Protein AF-A0A1H9LWB6-F1 (afdb_monomer_lite)

Structure (mmCIF, N/CA/C/O backbone):
data_AF-A0A1H9LWB6-F1
#
_entry.id   AF-A0A1H9LWB6-F1
#
loop_
_atom_site.group_PDB
_atom_site.id
_atom_site.type_symbol
_atom_site.label_atom_id
_atom_site.label_alt_id
_atom_site.label_comp_id
_atom_site.label_asym_id
_atom_site.label_entity_id
_atom_site.label_seq_id
_atom_site.pdbx_PDB_ins_code
_atom_site.Cartn_x
_atom_site.Cartn_y
_atom_site.Cartn_z
_atom_site.occupancy
_atom_site.B_iso_or_equiv
_atom_site.auth_seq_id
_atom_site.auth_comp_id
_atom_site.auth_asym_id
_atom_site.auth_atom_id
_atom_site.pdbx_PDB_model_num
ATOM 1 N N . MET A 1 1 ? 58.746 8.997 -93.758 1.00 38.19 1 MET A N 1
ATOM 2 C CA . MET A 1 1 ? 59.062 10.075 -92.798 1.00 38.19 1 MET A CA 1
ATOM 3 C C . MET A 1 1 ? 57.856 10.295 -91.891 1.00 38.19 1 MET A C 1
ATOM 5 O O . MET A 1 1 ? 56.772 10.482 -92.418 1.00 38.19 1 MET A O 1
ATOM 9 N N . CYS A 1 2 ? 58.084 10.179 -90.576 1.00 38.81 2 CYS A N 1
ATOM 10 C CA . CYS A 1 2 ? 57.344 10.698 -89.407 1.00 38.81 2 CYS A CA 1
ATOM 11 C C . CYS A 1 2 ? 55.798 10.716 -89.425 1.00 38.81 2 CYS A C 1
ATOM 13 O O . CYS A 1 2 ? 55.178 11.453 -90.173 1.00 38.81 2 CYS A O 1
ATOM 15 N N . CYS A 1 3 ? 55.127 9.868 -88.639 1.00 37.97 3 CYS A N 1
ATOM 16 C CA . CYS A 1 3 ? 54.852 9.989 -87.190 1.00 37.97 3 CYS A CA 1
ATOM 17 C C . CYS A 1 3 ? 53.718 10.963 -86.800 1.00 37.97 3 CYS A C 1
ATOM 19 O O . CYS A 1 3 ? 53.896 12.173 -86.769 1.00 37.97 3 CYS A O 1
ATOM 21 N N . ALA A 1 4 ? 52.640 10.342 -86.302 1.00 45.53 4 ALA A N 1
ATOM 22 C CA . ALA A 1 4 ? 51.910 10.684 -85.077 1.00 45.53 4 ALA A CA 1
ATOM 23 C C . ALA A 1 4 ? 51.011 11.935 -85.038 1.00 45.53 4 ALA A C 1
ATOM 25 O O . ALA A 1 4 ? 51.495 13.045 -84.846 1.00 45.53 4 ALA A O 1
ATOM 26 N N . ARG A 1 5 ? 49.690 11.706 -84.903 1.00 46.12 5 ARG A N 1
ATOM 27 C CA . ARG A 1 5 ? 48.944 12.158 -83.707 1.00 46.12 5 ARG A CA 1
ATOM 28 C C . ARG A 1 5 ? 47.603 11.422 -83.543 1.00 46.12 5 ARG A C 1
ATOM 30 O O . ARG A 1 5 ? 46.557 11.870 -83.990 1.00 46.12 5 ARG A O 1
ATOM 37 N N . LEU A 1 6 ? 47.648 10.285 -82.847 1.00 45.91 6 LEU A N 1
ATOM 38 C CA . LEU A 1 6 ? 46.481 9.674 -82.205 1.00 45.91 6 LEU A CA 1
ATOM 39 C C . LEU A 1 6 ? 46.007 10.606 -81.080 1.00 45.91 6 LEU A C 1
ATOM 41 O O . LEU A 1 6 ? 46.634 10.673 -80.019 1.00 45.91 6 LEU A O 1
ATOM 45 N N . ALA A 1 7 ? 44.920 11.340 -81.313 1.00 48.91 7 ALA A N 1
ATOM 46 C CA . ALA A 1 7 ? 44.220 12.071 -80.266 1.00 48.91 7 ALA A CA 1
ATOM 47 C C . ALA A 1 7 ? 43.483 11.060 -79.376 1.00 48.91 7 ALA A C 1
ATOM 49 O O . ALA A 1 7 ? 42.403 10.566 -79.693 1.00 48.91 7 ALA A O 1
ATOM 50 N N . ARG A 1 8 ? 44.131 10.707 -78.264 1.00 48.22 8 ARG A N 1
ATOM 51 C CA . ARG A 1 8 ? 43.546 9.934 -77.170 1.00 48.22 8 ARG 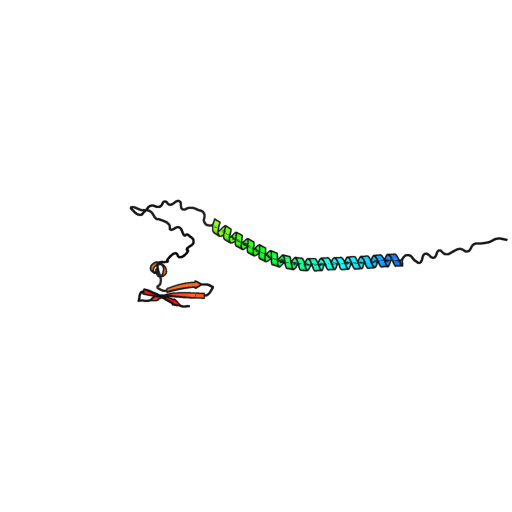A CA 1
ATOM 52 C C . ARG A 1 8 ? 42.382 10.729 -76.581 1.00 48.22 8 ARG A C 1
ATOM 54 O O . ARG A 1 8 ? 42.604 11.772 -75.975 1.00 48.22 8 ARG A O 1
ATOM 61 N N . ASN A 1 9 ? 41.169 10.202 -76.699 1.00 49.56 9 ASN A N 1
ATOM 62 C CA . ASN A 1 9 ? 40.070 10.575 -75.816 1.00 49.56 9 ASN A CA 1
ATOM 63 C C . ASN A 1 9 ? 40.438 10.138 -74.388 1.00 49.56 9 ASN A C 1
ATOM 65 O O . ASN A 1 9 ? 40.636 8.939 -74.167 1.00 49.56 9 ASN A O 1
ATOM 69 N N . PRO A 1 10 ? 40.543 11.044 -73.399 1.00 50.66 10 PRO A N 1
ATOM 70 C CA . PRO A 1 10 ? 40.668 10.617 -72.020 1.00 50.66 10 PRO A CA 1
ATOM 71 C C . PRO A 1 10 ? 39.314 10.070 -71.570 1.00 50.66 10 PRO A C 1
ATOM 73 O O . PRO A 1 10 ? 38.382 10.807 -71.248 1.00 50.66 10 PRO A O 1
ATOM 76 N N . CYS A 1 11 ? 39.229 8.743 -71.546 1.00 50.59 11 CYS A N 1
ATOM 77 C CA . CYS A 1 11 ? 38.214 7.983 -70.842 1.00 50.59 11 CYS A CA 1
ATOM 78 C C . CYS A 1 11 ? 38.264 8.351 -69.346 1.00 50.59 11 CYS A C 1
ATOM 80 O O . CYS A 1 11 ? 38.945 7.715 -68.547 1.00 50.59 11 CYS A O 1
ATOM 82 N N . LYS A 1 12 ? 37.565 9.420 -68.950 1.00 50.69 12 LYS A N 1
ATOM 83 C CA . LYS A 1 12 ? 37.233 9.715 -67.551 1.00 50.69 12 LYS A CA 1
ATOM 84 C C . LYS A 1 12 ? 35.881 9.082 -67.234 1.00 50.69 12 LYS A C 1
ATOM 86 O O . LYS A 1 12 ? 34.892 9.769 -67.013 1.00 50.69 1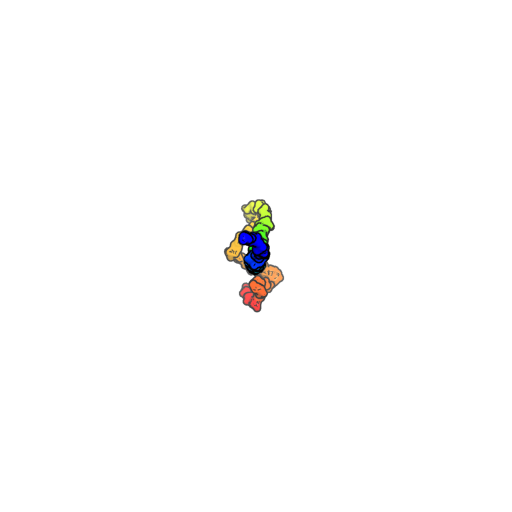2 LYS A O 1
ATOM 91 N N . ARG A 1 13 ? 35.817 7.752 -67.248 1.00 52.12 13 ARG A N 1
ATOM 92 C CA . ARG A 1 13 ? 34.623 7.009 -66.836 1.00 52.12 13 ARG A CA 1
ATOM 93 C C . ARG A 1 13 ? 35.065 5.834 -65.973 1.00 52.12 13 ARG A C 1
ATOM 95 O O . ARG A 1 13 ? 35.309 4.745 -66.464 1.00 52.12 13 ARG A O 1
ATOM 102 N N . GLY A 1 14 ? 35.258 6.102 -64.684 1.00 48.69 14 GLY A N 1
ATOM 103 C CA . GLY A 1 14 ? 35.679 5.063 -63.738 1.00 48.69 14 GLY A CA 1
ATOM 104 C C . GLY A 1 14 ? 35.926 5.518 -62.303 1.00 48.69 14 GLY A C 1
ATOM 105 O O . GLY A 1 14 ? 36.608 4.818 -61.569 1.00 48.69 14 GLY A O 1
ATOM 106 N N . ARG A 1 15 ? 35.435 6.696 -61.887 1.00 48.03 15 ARG A N 1
ATOM 107 C CA . ARG A 1 15 ? 35.629 7.176 -60.505 1.00 48.03 15 ARG A CA 1
ATOM 108 C C . ARG A 1 15 ? 34.404 7.834 -59.859 1.00 48.03 15 ARG A C 1
ATOM 110 O O . ARG A 1 15 ? 34.501 8.283 -58.731 1.00 48.03 15 ARG A O 1
ATOM 117 N N . ALA A 1 16 ? 33.259 7.872 -60.546 1.00 47.38 16 ALA A N 1
ATOM 118 C CA . ALA A 1 16 ? 32.021 8.451 -60.009 1.00 47.38 16 ALA A CA 1
ATOM 119 C C . ALA A 1 16 ? 31.131 7.425 -59.278 1.00 47.38 16 ALA A C 1
ATOM 121 O O . ALA A 1 16 ? 30.272 7.801 -58.491 1.00 47.38 16 ALA A O 1
ATOM 122 N N . THR A 1 17 ? 31.333 6.123 -59.500 1.00 54.16 17 THR A N 1
ATOM 123 C CA . THR A 1 17 ? 30.494 5.071 -58.904 1.00 54.16 17 THR A CA 1
ATOM 124 C C . THR A 1 17 ? 30.988 4.612 -57.534 1.00 54.16 17 THR A C 1
ATOM 126 O O . THR A 1 17 ? 30.171 4.330 -56.669 1.00 54.16 17 THR A O 1
ATOM 129 N N . GLN A 1 18 ? 32.298 4.600 -57.276 1.00 49.00 18 GLN A N 1
ATOM 130 C CA . GLN A 1 18 ? 32.828 4.128 -55.988 1.00 49.00 18 GLN A CA 1
ATOM 131 C C . GLN A 1 18 ? 32.598 5.129 -54.841 1.00 49.00 18 GLN A C 1
ATOM 133 O O . GLN A 1 18 ? 32.342 4.718 -53.714 1.00 49.00 18 GLN A O 1
ATOM 138 N N . GLN A 1 19 ? 32.593 6.432 -55.145 1.00 52.41 19 GLN A N 1
ATOM 139 C CA . GLN A 1 19 ? 32.287 7.498 -54.182 1.00 52.41 19 GLN A CA 1
ATOM 140 C C . GLN A 1 19 ? 30.792 7.518 -53.801 1.00 52.41 19 GLN A C 1
ATOM 142 O O . GLN A 1 19 ? 30.441 7.751 -52.647 1.00 52.41 19 GLN A O 1
ATOM 147 N N . SER A 1 20 ? 29.913 7.159 -54.745 1.00 55.78 20 SER A N 1
ATOM 148 C CA . SER A 1 20 ? 28.468 7.043 -54.513 1.00 55.78 20 SER A CA 1
ATOM 149 C C . SER A 1 20 ? 28.103 5.880 -53.586 1.00 55.78 20 SER A C 1
ATOM 151 O O . SER A 1 20 ? 27.183 6.022 -52.784 1.00 55.78 20 SER A O 1
ATOM 153 N N . TRP A 1 21 ? 28.813 4.750 -53.661 1.00 60.66 21 TRP A N 1
ATOM 154 C CA . TRP A 1 21 ? 28.564 3.598 -52.787 1.00 60.66 21 TRP A CA 1
ATOM 155 C C . TRP A 1 21 ? 28.976 3.866 -51.338 1.00 60.66 21 TRP A C 1
ATOM 157 O O . TRP A 1 21 ? 28.217 3.555 -50.423 1.00 60.66 21 TRP A O 1
ATOM 167 N N . SER A 1 22 ? 30.132 4.499 -51.110 1.00 72.31 22 SER A N 1
ATOM 168 C CA . SER A 1 22 ? 30.552 4.879 -49.755 1.00 72.31 22 SER A CA 1
ATOM 169 C C . SER A 1 22 ? 29.610 5.904 -49.122 1.00 72.31 22 SER A C 1
ATOM 171 O O . SER A 1 22 ? 29.305 5.797 -47.938 1.00 72.31 22 SER A O 1
ATOM 173 N N . GLU A 1 23 ? 29.092 6.857 -49.903 1.00 74.88 23 GLU A N 1
ATOM 174 C CA . GLU A 1 23 ? 28.110 7.830 -49.410 1.00 74.88 23 GLU A CA 1
ATOM 175 C C . GLU A 1 23 ? 26.746 7.192 -49.120 1.00 74.88 23 GLU A C 1
ATOM 177 O O . GLU A 1 23 ? 26.108 7.538 -48.127 1.00 74.88 23 GLU A O 1
ATOM 182 N N . GLN A 1 24 ? 26.295 6.236 -49.938 1.00 76.56 24 GLN A N 1
ATOM 183 C CA . GLN A 1 24 ? 25.045 5.509 -49.687 1.00 76.56 24 GLN A CA 1
ATOM 184 C C . GLN A 1 24 ? 25.139 4.616 -48.447 1.00 76.56 24 GLN A C 1
ATOM 186 O O . GLN A 1 24 ? 24.220 4.620 -47.628 1.00 76.56 24 GLN A O 1
ATOM 191 N N . ILE A 1 25 ? 26.258 3.911 -48.259 1.00 77.75 25 ILE A N 1
ATOM 192 C CA . ILE A 1 25 ? 26.506 3.102 -47.059 1.00 77.75 25 ILE A CA 1
ATOM 193 C C . ILE A 1 25 ? 26.595 4.003 -45.823 1.00 77.75 25 ILE A C 1
ATOM 195 O O . ILE A 1 25 ? 25.956 3.708 -44.817 1.00 77.75 25 ILE A O 1
ATOM 199 N N . ALA A 1 26 ? 27.301 5.136 -45.897 1.00 76.19 26 ALA A N 1
ATOM 200 C CA . ALA A 1 26 ? 27.374 6.091 -44.791 1.00 76.19 26 ALA A CA 1
ATOM 201 C C . ALA A 1 26 ? 25.992 6.660 -44.416 1.00 76.19 26 ALA A C 1
ATOM 203 O O . ALA A 1 26 ? 25.682 6.775 -43.232 1.00 76.19 26 ALA A O 1
ATOM 204 N N . ARG A 1 27 ? 25.126 6.950 -45.399 1.00 78.06 27 ARG A N 1
ATOM 205 C CA . ARG A 1 27 ? 23.737 7.389 -45.154 1.00 78.06 27 ARG A CA 1
ATOM 206 C C . ARG A 1 27 ? 22.882 6.293 -44.518 1.00 78.06 27 ARG A C 1
ATOM 208 O O . ARG A 1 27 ? 22.121 6.586 -43.601 1.00 78.06 27 ARG A O 1
ATOM 215 N N . LEU A 1 28 ? 23.028 5.044 -44.962 1.00 76.62 28 LEU A N 1
ATOM 216 C CA . LEU A 1 28 ? 22.358 3.885 -44.362 1.00 76.62 28 LEU A CA 1
ATOM 217 C C . LEU A 1 28 ? 22.809 3.653 -42.915 1.00 76.62 28 LEU A C 1
ATOM 219 O O . LEU A 1 28 ? 21.965 3.459 -42.045 1.00 76.62 28 LEU A O 1
ATOM 223 N N . PHE A 1 29 ? 24.111 3.737 -42.636 1.00 78.69 29 PHE A N 1
ATOM 224 C CA . PHE A 1 29 ? 24.646 3.623 -41.278 1.00 78.69 29 PHE A CA 1
ATOM 225 C C . PHE A 1 29 ? 24.185 4.768 -40.378 1.00 78.69 29 PHE A C 1
ATOM 227 O O . PHE A 1 29 ? 23.767 4.507 -39.255 1.00 78.69 29 PHE A O 1
ATOM 234 N N . ALA A 1 30 ? 24.196 6.012 -40.865 1.00 75.88 30 ALA A N 1
ATOM 235 C CA . ALA A 1 30 ? 23.702 7.158 -40.105 1.00 75.88 30 ALA A CA 1
ATOM 236 C C . ALA A 1 30 ? 22.206 7.021 -39.778 1.00 75.88 30 ALA A C 1
ATOM 238 O O . ALA A 1 30 ? 21.803 7.234 -38.639 1.00 75.88 30 ALA A O 1
ATOM 239 N N . HIS A 1 31 ? 21.391 6.593 -40.746 1.00 80.19 31 HIS A N 1
ATOM 240 C CA . HIS A 1 31 ? 19.959 6.376 -40.543 1.00 80.19 31 HIS A CA 1
ATOM 241 C C . HIS A 1 31 ? 19.672 5.196 -39.597 1.00 80.19 31 HIS A C 1
ATOM 243 O O . HIS A 1 31 ? 18.744 5.250 -38.792 1.00 80.19 31 HIS A O 1
ATOM 249 N N . CYS A 1 32 ? 20.473 4.130 -39.664 1.00 79.50 32 CYS A N 1
ATOM 250 C CA . CYS A 1 32 ? 20.349 2.983 -38.765 1.00 79.50 32 CYS A CA 1
ATOM 251 C C . CYS A 1 32 ? 20.787 3.336 -37.334 1.00 79.50 32 CYS A C 1
ATOM 253 O O . CYS A 1 32 ? 20.088 3.014 -36.379 1.00 79.50 32 CYS A O 1
ATOM 255 N N . ALA A 1 33 ? 21.895 4.068 -37.182 1.00 75.38 33 ALA A N 1
ATOM 256 C CA . ALA A 1 33 ? 22.378 4.543 -35.889 1.00 75.38 33 ALA A CA 1
ATOM 257 C C . ALA A 1 33 ? 21.370 5.485 -35.215 1.00 75.38 33 ALA A C 1
ATOM 259 O O . ALA A 1 33 ? 21.114 5.336 -34.024 1.00 75.38 33 ALA A O 1
ATOM 260 N N . LEU A 1 34 ? 20.747 6.395 -35.973 1.00 76.25 34 LEU A N 1
ATOM 261 C CA . LEU A 1 34 ? 19.730 7.303 -35.437 1.00 76.25 34 LEU A CA 1
ATOM 262 C C . LEU A 1 34 ? 18.510 6.533 -34.908 1.00 76.25 34 LEU A C 1
ATOM 264 O O . LEU A 1 34 ? 18.074 6.780 -33.789 1.00 76.25 34 LEU A O 1
ATOM 268 N N . LYS A 1 35 ? 18.026 5.530 -35.656 1.00 79.25 35 LYS A N 1
ATOM 269 C CA . LYS A 1 35 ? 16.916 4.674 -35.206 1.00 79.25 35 LYS A CA 1
ATOM 270 C C . LYS A 1 35 ? 17.251 3.830 -33.981 1.00 79.25 35 LYS A C 1
ATOM 272 O O . LYS A 1 35 ? 16.390 3.610 -33.139 1.00 79.25 35 LYS A O 1
ATOM 277 N N . ILE A 1 36 ? 18.488 3.351 -33.871 1.00 77.94 36 ILE A N 1
ATOM 278 C CA . ILE A 1 36 ? 18.937 2.619 -32.681 1.00 77.94 36 ILE A CA 1
ATOM 279 C C . ILE A 1 36 ? 18.940 3.550 -31.466 1.00 77.94 36 ILE A C 1
ATOM 281 O O . ILE A 1 36 ? 18.481 3.150 -30.401 1.00 77.94 36 ILE A O 1
ATOM 285 N N . VAL A 1 37 ? 19.406 4.791 -31.627 1.00 77.94 37 VAL A N 1
ATOM 286 C CA . VAL A 1 37 ? 19.385 5.790 -30.552 1.00 77.94 37 VAL A CA 1
ATOM 287 C C . VAL A 1 37 ? 17.951 6.120 -30.138 1.00 77.94 37 VAL A C 1
ATOM 289 O O . VAL A 1 37 ? 17.684 6.126 -28.943 1.00 77.94 37 VAL A O 1
ATOM 292 N N . GLU A 1 38 ? 17.024 6.308 -31.081 1.00 75.25 38 GLU A N 1
ATOM 293 C CA . GLU A 1 38 ? 15.600 6.528 -30.777 1.00 75.25 38 GLU A CA 1
ATOM 294 C C . GLU A 1 38 ? 14.983 5.339 -30.020 1.00 75.25 38 GLU A C 1
ATOM 296 O O . GLU A 1 38 ? 14.387 5.530 -28.965 1.00 75.25 38 GLU A O 1
ATOM 301 N N . CYS A 1 39 ? 15.211 4.098 -30.469 1.00 70.19 39 CYS A N 1
ATOM 302 C CA . CYS A 1 39 ? 14.682 2.912 -29.784 1.00 70.19 39 CYS A CA 1
ATOM 303 C C . CYS A 1 39 ? 15.264 2.711 -28.379 1.00 70.19 39 CYS A C 1
ATOM 305 O O . CYS A 1 39 ? 14.556 2.284 -27.467 1.00 70.19 39 CYS A O 1
ATOM 307 N N . VAL A 1 40 ? 16.555 2.995 -28.190 1.00 74.44 40 VAL A N 1
ATOM 308 C CA . VAL A 1 40 ? 17.182 2.934 -26.864 1.00 74.44 40 VAL A CA 1
ATOM 309 C C . VAL A 1 40 ? 16.636 4.057 -25.982 1.00 74.44 40 VAL A C 1
ATOM 311 O O . VAL A 1 40 ? 16.344 3.820 -24.814 1.00 74.44 40 VAL A O 1
ATOM 314 N N . PHE A 1 41 ? 16.442 5.254 -26.529 1.00 75.19 41 PHE A N 1
ATOM 315 C CA . PHE A 1 41 ? 15.920 6.402 -25.798 1.00 75.19 41 PHE A CA 1
ATOM 316 C C . PHE A 1 41 ? 14.479 6.182 -25.318 1.00 75.19 41 PHE A C 1
ATOM 318 O O . PHE A 1 41 ? 14.195 6.434 -24.149 1.00 75.19 41 PHE A O 1
ATOM 325 N N . ASP A 1 42 ? 13.604 5.615 -26.150 1.00 73.56 42 ASP A N 1
ATOM 326 C CA . ASP A 1 42 ? 12.221 5.306 -25.767 1.00 73.56 42 ASP A CA 1
ATOM 327 C C . ASP A 1 42 ? 12.146 4.257 -24.646 1.00 73.56 42 ASP A C 1
ATOM 329 O O . ASP A 1 42 ? 11.396 4.421 -23.679 1.00 73.56 42 ASP A O 1
ATOM 333 N N . ALA A 1 43 ? 12.976 3.211 -24.718 1.00 72.38 43 ALA A N 1
ATOM 334 C CA . ALA A 1 43 ? 13.055 2.196 -23.668 1.00 72.38 43 ALA A CA 1
ATOM 335 C C . ALA A 1 43 ? 13.582 2.777 -22.343 1.00 72.38 43 ALA A C 1
ATOM 337 O O . ALA A 1 43 ? 13.085 2.447 -21.263 1.00 72.38 43 ALA A O 1
ATOM 338 N N . TRP A 1 44 ? 14.564 3.680 -22.418 1.00 78.19 44 TRP A N 1
ATOM 339 C CA . TRP A 1 44 ? 15.092 4.387 -21.252 1.00 78.19 44 TRP A CA 1
ATOM 340 C C . TRP A 1 44 ? 14.081 5.368 -20.653 1.00 78.19 44 TRP A C 1
ATOM 342 O O . TRP A 1 44 ? 13.993 5.463 -19.431 1.00 78.19 44 TRP A O 1
ATOM 352 N N . ILE A 1 45 ? 13.288 6.060 -21.475 1.00 76.88 45 ILE A N 1
ATOM 353 C CA . ILE A 1 45 ? 12.237 6.975 -21.010 1.00 76.88 45 ILE A CA 1
ATOM 354 C C . ILE A 1 45 ? 11.145 6.220 -20.265 1.00 76.88 45 ILE A C 1
ATOM 356 O O . ILE A 1 45 ? 10.744 6.654 -19.186 1.00 76.88 45 ILE A O 1
ATOM 360 N N . GLN A 1 46 ? 10.673 5.097 -20.809 1.00 75.75 46 GLN A N 1
ATOM 361 C CA . GLN A 1 46 ? 9.639 4.302 -20.146 1.00 75.75 46 GLN A CA 1
ATOM 362 C C . GLN A 1 46 ? 10.116 3.790 -18.787 1.00 75.75 46 GLN A C 1
ATOM 364 O O . GLN A 1 46 ? 9.393 3.890 -17.797 1.00 75.75 46 GLN A O 1
ATOM 369 N N . PHE A 1 47 ? 11.363 3.320 -18.714 1.00 77.88 47 PHE A N 1
ATOM 370 C CA . PHE A 1 47 ? 11.961 2.909 -17.450 1.00 77.88 47 PHE A CA 1
ATOM 371 C C . PHE A 1 47 ? 12.103 4.092 -16.483 1.00 77.88 47 PHE A C 1
ATOM 373 O O . PHE A 1 47 ? 11.730 3.997 -15.319 1.00 77.88 47 PHE A O 1
ATOM 380 N N . TYR A 1 48 ? 12.581 5.241 -16.959 1.00 80.81 48 TYR A N 1
ATOM 381 C CA . TYR A 1 48 ? 12.730 6.428 -16.122 1.00 80.81 48 TYR A CA 1
ATOM 382 C C . TYR A 1 48 ? 11.391 6.927 -15.576 1.00 80.81 48 TYR A C 1
ATOM 384 O O . TYR A 1 48 ? 11.334 7.350 -14.427 1.00 80.81 48 TYR A O 1
ATOM 392 N N . PHE A 1 49 ? 10.316 6.851 -16.363 1.00 80.44 49 PHE A N 1
ATOM 393 C CA . PHE A 1 49 ? 8.982 7.276 -15.952 1.00 80.44 49 PHE A CA 1
ATOM 394 C C . PHE A 1 49 ? 8.518 6.470 -14.734 1.00 80.44 49 PHE A C 1
ATOM 396 O O . PHE A 1 49 ? 8.298 7.053 -13.677 1.00 80.44 49 PHE A O 1
ATOM 403 N N . GLU A 1 50 ? 8.492 5.140 -14.820 1.00 83.50 50 GLU A N 1
ATOM 404 C CA . GLU A 1 50 ? 8.062 4.265 -13.717 1.00 83.50 50 GLU A CA 1
ATOM 405 C C . GLU A 1 50 ? 8.881 4.480 -12.433 1.00 83.50 50 GLU A C 1
ATOM 407 O O . GLU A 1 50 ? 8.331 4.643 -11.338 1.00 83.50 50 GLU A O 1
ATOM 412 N N . PHE A 1 51 ? 10.207 4.570 -12.561 1.00 85.56 51 PHE A N 1
ATOM 413 C CA . PHE A 1 51 ? 11.083 4.825 -11.417 1.00 85.56 51 PHE A CA 1
ATOM 414 C C . PHE A 1 51 ? 10.907 6.236 -10.853 1.00 85.56 51 PHE A C 1
ATOM 416 O O . PHE A 1 51 ? 10.938 6.412 -9.634 1.00 85.56 51 PHE A O 1
ATOM 423 N N . ALA A 1 52 ? 10.678 7.235 -11.706 1.00 90.56 52 ALA A N 1
ATOM 424 C CA . ALA A 1 52 ? 10.413 8.599 -11.279 1.00 90.56 52 ALA A CA 1
ATOM 425 C C . ALA A 1 52 ? 9.080 8.701 -10.529 1.00 90.56 52 ALA A C 1
ATOM 427 O O . ALA A 1 52 ? 9.057 9.335 -9.479 1.0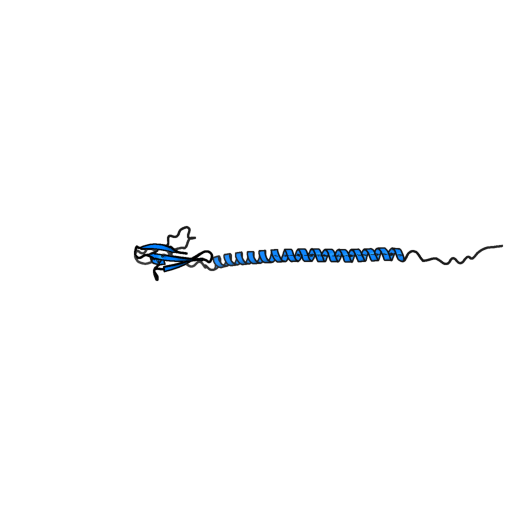0 9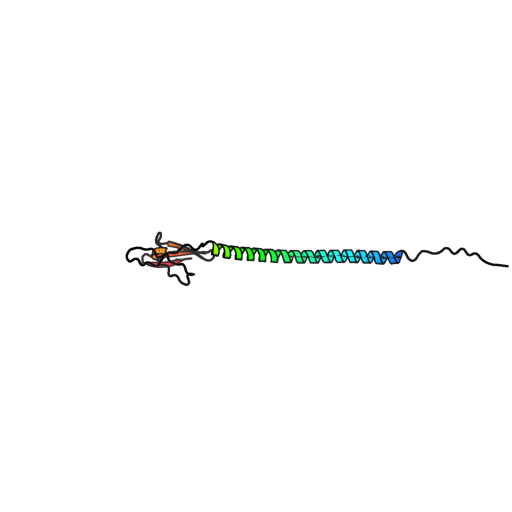0.56 52 ALA A O 1
ATOM 428 N N . PHE A 1 53 ? 7.997 8.048 -10.974 1.00 90.25 53 PHE A N 1
ATOM 429 C CA . PHE A 1 53 ? 6.732 8.038 -10.220 1.00 90.25 53 PHE A CA 1
ATOM 430 C C . PHE A 1 53 ? 6.892 7.387 -8.857 1.00 90.25 53 PHE A C 1
ATOM 432 O O . PHE A 1 53 ? 6.437 7.949 -7.860 1.00 90.25 53 PHE A O 1
ATOM 439 N N . TYR A 1 54 ? 7.574 6.243 -8.794 1.00 89.81 54 TYR A N 1
ATOM 440 C CA . TYR A 1 54 ? 7.821 5.564 -7.528 1.00 89.81 54 TYR A CA 1
ATOM 441 C C . TYR A 1 54 ? 8.668 6.423 -6.579 1.00 89.81 54 TYR A C 1
ATOM 443 O O . TYR A 1 54 ? 8.331 6.570 -5.402 1.00 89.81 54 TYR A O 1
ATOM 451 N N . LEU A 1 55 ? 9.725 7.060 -7.096 1.00 92.81 55 LEU A N 1
ATOM 452 C CA . LEU A 1 55 ? 10.569 7.969 -6.326 1.00 92.81 55 LEU A CA 1
ATOM 453 C C . LEU A 1 55 ? 9.776 9.194 -5.849 1.00 92.81 55 LEU A C 1
ATOM 455 O O . LEU A 1 55 ? 9.837 9.534 -4.672 1.00 92.81 55 LEU A O 1
ATOM 459 N N . ILE A 1 56 ? 8.987 9.826 -6.720 1.00 94.88 56 ILE A N 1
ATOM 460 C CA . ILE A 1 56 ? 8.153 10.987 -6.381 1.00 94.88 56 ILE A CA 1
ATOM 461 C C . ILE A 1 56 ? 7.128 10.613 -5.303 1.00 94.88 56 ILE A C 1
ATOM 463 O O . ILE A 1 56 ? 7.032 11.308 -4.291 1.00 94.88 56 ILE A O 1
ATOM 467 N N . MET A 1 57 ? 6.409 9.497 -5.456 1.00 92.25 57 MET A N 1
ATOM 468 C CA . MET A 1 57 ? 5.462 8.998 -4.450 1.00 92.25 57 MET A CA 1
ATOM 469 C C . MET A 1 57 ? 6.143 8.715 -3.104 1.00 92.25 57 MET A C 1
ATOM 471 O O . MET A 1 57 ? 5.602 9.056 -2.050 1.00 92.25 57 MET A O 1
ATOM 475 N N . TYR A 1 58 ? 7.344 8.133 -3.125 1.00 95.19 58 TYR A N 1
ATOM 476 C CA . TYR A 1 58 ? 8.130 7.855 -1.925 1.00 95.19 58 TYR A CA 1
ATOM 477 C C . TYR A 1 58 ? 8.581 9.139 -1.212 1.00 95.19 58 TYR A C 1
ATOM 479 O O . TYR A 1 58 ? 8.425 9.260 0.005 1.00 95.19 58 TYR A O 1
ATOM 487 N N . ILE A 1 59 ? 9.070 10.131 -1.962 1.00 95.19 59 ILE A N 1
ATOM 488 C CA . ILE A 1 59 ? 9.473 11.433 -1.419 1.00 95.19 59 ILE A CA 1
ATOM 489 C C . ILE A 1 59 ? 8.270 12.176 -0.829 1.00 95.19 59 ILE A C 1
ATOM 491 O O . ILE A 1 59 ? 8.366 12.675 0.292 1.00 95.19 59 ILE A O 1
ATOM 495 N N . ILE A 1 60 ? 7.118 12.189 -1.511 1.00 94.81 60 ILE A N 1
ATOM 496 C CA . ILE A 1 60 ? 5.877 12.776 -0.978 1.00 94.81 60 ILE A CA 1
ATOM 497 C C . ILE A 1 60 ? 5.504 12.118 0.353 1.00 94.81 60 ILE A C 1
ATOM 499 O O . ILE A 1 60 ? 5.202 12.820 1.316 1.00 94.81 60 ILE A O 1
ATOM 503 N N . ARG A 1 61 ? 5.579 10.785 0.452 1.00 94.12 61 ARG A N 1
ATOM 504 C CA . ARG A 1 61 ? 5.293 10.068 1.702 1.00 94.12 61 ARG A CA 1
ATOM 505 C C . ARG A 1 61 ? 6.233 10.485 2.839 1.00 94.12 61 ARG A C 1
ATOM 507 O O . ARG A 1 61 ? 5.756 10.712 3.948 1.00 94.12 61 ARG A O 1
ATOM 514 N N . ILE A 1 62 ? 7.539 10.599 2.586 1.00 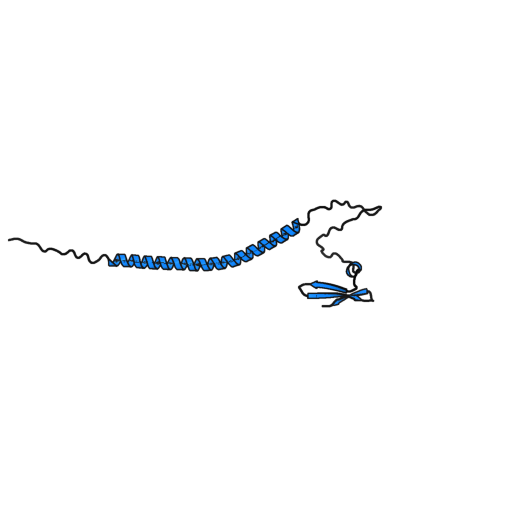93.56 62 ILE A N 1
ATOM 515 C CA . ILE A 1 62 ? 8.513 11.053 3.596 1.00 93.56 62 ILE A CA 1
ATOM 516 C C . ILE A 1 62 ? 8.212 12.485 4.039 1.00 93.56 62 ILE A C 1
ATOM 518 O O . ILE A 1 62 ? 8.234 12.775 5.233 1.00 93.56 62 ILE A O 1
ATOM 522 N N . ILE A 1 63 ? 7.913 13.375 3.090 1.00 93.12 63 ILE A N 1
ATOM 523 C CA . ILE A 1 63 ? 7.572 14.769 3.383 1.00 93.12 63 ILE A CA 1
ATOM 524 C C . ILE A 1 63 ? 6.304 14.836 4.236 1.00 93.12 63 ILE A C 1
ATOM 526 O O . ILE A 1 63 ? 6.296 15.557 5.227 1.00 93.12 63 ILE A O 1
ATOM 530 N N . LEU A 1 64 ? 5.266 14.058 3.913 1.00 88.38 64 LEU A N 1
ATOM 531 C CA . LEU A 1 64 ? 4.041 13.994 4.714 1.00 88.38 64 LEU A CA 1
ATOM 532 C C . LEU A 1 64 ? 4.323 13.539 6.148 1.00 88.38 64 LEU A C 1
ATOM 534 O O . LEU A 1 64 ? 3.860 14.192 7.075 1.00 88.38 64 LEU A O 1
ATOM 538 N N . ILE A 1 65 ? 5.133 12.492 6.342 1.00 87.19 65 ILE A N 1
ATOM 539 C CA . ILE A 1 65 ? 5.541 12.039 7.682 1.00 87.19 65 ILE A CA 1
ATOM 540 C C . ILE A 1 65 ? 6.301 13.155 8.416 1.00 87.19 65 ILE A C 1
ATOM 542 O O . ILE A 1 65 ? 5.942 13.514 9.532 1.00 87.19 65 ILE A O 1
ATOM 546 N N . SER A 1 66 ? 7.288 13.778 7.764 1.00 85.75 66 SER A N 1
ATOM 547 C CA . SER A 1 66 ? 8.081 14.852 8.376 1.00 85.75 66 SER A CA 1
ATOM 548 C C . SER A 1 66 ? 7.256 16.103 8.702 1.00 85.75 66 SER A C 1
ATOM 550 O O . SER A 1 66 ? 7.551 16.785 9.680 1.00 85.75 66 SER A O 1
ATOM 552 N N . ILE A 1 67 ? 6.232 16.428 7.907 1.00 84.44 67 ILE A N 1
ATOM 553 C CA . ILE A 1 67 ? 5.309 17.533 8.194 1.00 84.44 67 ILE A CA 1
ATOM 554 C C . ILE A 1 67 ? 4.372 17.157 9.342 1.00 84.44 67 ILE A C 1
ATOM 556 O O . ILE A 1 67 ? 4.161 17.990 10.218 1.00 84.44 67 ILE A O 1
ATOM 560 N N . CYS A 1 68 ? 3.853 15.926 9.390 1.00 70.38 68 CYS A N 1
ATOM 561 C CA . CYS A 1 68 ? 3.057 15.446 10.522 1.00 70.38 68 CYS A CA 1
ATOM 562 C C . CYS A 1 68 ? 3.829 15.556 11.844 1.00 70.38 68 CYS A C 1
ATOM 564 O O . CYS A 1 68 ? 3.257 16.010 12.832 1.00 70.38 68 CYS A O 1
ATOM 566 N N . ASP A 1 69 ? 5.130 15.255 11.838 1.00 69.50 69 ASP A N 1
ATOM 567 C CA . ASP A 1 69 ? 5.987 15.395 13.021 1.00 69.50 69 ASP A CA 1
ATOM 568 C C . ASP A 1 69 ? 6.244 16.866 13.404 1.00 69.50 69 ASP A C 1
ATOM 570 O O . ASP A 1 69 ? 6.399 17.185 14.580 1.00 69.50 69 ASP A O 1
ATOM 574 N N . ARG A 1 70 ? 6.261 17.795 12.435 1.00 67.00 70 ARG A N 1
ATOM 575 C CA . ARG A 1 70 ? 6.453 19.241 12.689 1.00 67.00 70 ARG A CA 1
ATOM 576 C C . ARG A 1 70 ? 5.163 20.001 13.014 1.00 67.00 70 ARG A C 1
ATOM 578 O O . ARG A 1 70 ? 5.234 21.103 13.551 1.00 67.00 70 ARG A O 1
ATOM 585 N N . VAL A 1 71 ? 3.994 19.440 12.697 1.00 61.56 71 VAL A N 1
ATOM 586 C CA . VAL A 1 71 ? 2.656 19.993 13.008 1.00 61.56 71 VAL A CA 1
ATOM 587 C C . VAL A 1 71 ? 2.221 19.670 14.452 1.00 61.56 71 VAL A C 1
ATOM 589 O O . VAL A 1 71 ? 1.091 19.930 14.848 1.00 61.56 71 VAL A O 1
ATOM 592 N N . MET A 1 72 ? 3.135 19.205 15.304 1.00 56.38 72 MET A N 1
ATOM 593 C CA . MET A 1 72 ? 3.026 19.389 16.752 1.00 56.38 72 MET A CA 1
ATOM 594 C C . MET A 1 72 ? 4.084 20.392 17.214 1.00 56.38 72 MET A C 1
ATOM 596 O O . MET A 1 72 ? 5.186 20.001 17.588 1.00 56.38 72 MET A O 1
ATOM 600 N N . PRO A 1 73 ? 3.783 21.702 17.183 1.00 52.59 73 PRO A N 1
ATOM 601 C CA . PRO A 1 73 ? 4.629 22.671 17.848 1.00 52.59 73 PRO A CA 1
ATOM 602 C C . PRO A 1 73 ? 4.537 22.460 19.362 1.00 52.59 73 PRO A C 1
ATOM 604 O O . PRO A 1 73 ? 3.480 22.611 19.977 1.00 52.59 73 PRO A O 1
ATOM 607 N N . ASP A 1 74 ? 5.685 22.113 19.937 1.00 51.28 74 ASP A N 1
ATOM 608 C CA . ASP A 1 74 ? 5.991 22.118 21.360 1.00 51.28 74 ASP A CA 1
ATOM 609 C C . ASP A 1 74 ? 5.394 23.343 22.060 1.00 51.28 74 ASP A C 1
ATOM 611 O O . ASP A 1 74 ? 5.892 24.465 21.948 1.00 51.28 74 ASP A O 1
ATOM 615 N N . SER A 1 75 ? 4.326 23.144 22.826 1.00 51.12 75 SER A N 1
ATOM 616 C CA . SER A 1 75 ? 3.859 24.125 23.807 1.00 51.12 75 SER A CA 1
ATOM 617 C C . SER A 1 75 ? 3.063 23.453 24.914 1.00 51.12 75 SER A C 1
ATOM 619 O O . SER A 1 75 ? 1.885 23.723 25.107 1.00 51.12 75 SER A O 1
ATOM 621 N N . VAL A 1 76 ? 3.727 22.603 25.702 1.00 55.00 76 VAL A N 1
ATOM 622 C CA . VAL A 1 76 ? 3.270 22.302 27.067 1.00 55.00 76 VAL A CA 1
ATOM 623 C C . VAL A 1 76 ? 4.467 22.330 28.017 1.00 55.00 76 VAL A C 1
ATOM 625 O O . VAL A 1 76 ? 4.976 21.313 28.476 1.00 55.00 76 VAL A O 1
ATOM 628 N N . LYS A 1 77 ? 4.906 23.545 28.364 1.00 47.62 77 LYS A N 1
ATOM 629 C CA . LYS A 1 77 ? 5.524 23.790 29.672 1.00 47.62 77 LYS A CA 1
ATOM 630 C C . LYS A 1 77 ? 4.412 23.744 30.722 1.00 47.62 77 LYS A C 1
ATOM 632 O O . LYS A 1 77 ? 3.928 24.796 31.116 1.00 47.62 77 LYS A O 1
ATOM 637 N N . ILE A 1 78 ? 3.980 22.565 31.171 1.00 48.12 78 ILE A N 1
ATOM 638 C CA . ILE A 1 78 ? 3.126 22.464 32.368 1.00 48.12 78 ILE A CA 1
ATOM 639 C C . ILE A 1 78 ? 3.642 21.352 33.276 1.00 48.12 78 ILE A C 1
ATOM 641 O O . ILE A 1 78 ? 3.246 20.193 33.229 1.00 48.12 78 ILE A O 1
ATOM 645 N N . GLN A 1 79 ? 4.613 21.780 34.076 1.00 47.16 79 GLN A N 1
ATOM 646 C CA . GLN A 1 79 ? 4.683 21.614 35.521 1.00 47.16 79 GLN A CA 1
ATOM 647 C C . GLN A 1 79 ? 3.727 20.580 36.136 1.00 47.16 79 GLN A C 1
ATOM 649 O O . GLN A 1 79 ? 2.532 20.787 36.331 1.00 47.16 79 GLN A O 1
ATOM 654 N N . THR A 1 80 ? 4.345 19.490 36.552 1.00 47.84 80 THR A N 1
ATOM 655 C CA . THR A 1 80 ? 3.855 18.381 37.356 1.00 47.84 80 THR A CA 1
ATOM 656 C C . THR A 1 80 ? 3.450 18.835 38.780 1.00 47.84 80 THR A C 1
ATOM 658 O O . THR A 1 80 ? 4.047 18.366 39.736 1.00 47.84 80 THR A O 1
ATOM 661 N N . HIS A 1 81 ? 2.406 19.652 38.997 1.00 39.75 81 HIS A N 1
ATOM 662 C CA . HIS A 1 81 ? 1.661 19.608 40.291 1.00 39.75 81 HIS A CA 1
ATOM 663 C C . HIS A 1 81 ? 0.467 18.675 40.048 1.00 39.75 81 HIS A C 1
ATOM 665 O O . HIS A 1 81 ? -0.219 18.828 39.055 1.00 39.75 81 HIS A O 1
ATOM 671 N N . ALA A 1 82 ? 0.378 17.472 40.611 1.00 40.38 82 ALA A N 1
ATOM 672 C CA . ALA A 1 82 ? 0.012 17.160 41.977 1.00 40.38 82 ALA A CA 1
ATOM 673 C C . ALA A 1 82 ? -1.193 18.019 42.319 1.00 40.38 82 ALA A C 1
ATOM 675 O O . ALA A 1 82 ? -1.020 19.085 42.894 1.00 40.38 82 ALA A O 1
ATOM 676 N N . MET A 1 83 ? -2.396 17.532 41.993 1.00 39.25 83 MET A N 1
ATOM 677 C CA . MET A 1 83 ? -3.524 17.864 42.843 1.00 39.25 83 MET A CA 1
ATOM 678 C C . MET A 1 83 ? -3.220 17.267 44.225 1.00 39.25 83 MET A C 1
ATOM 680 O O . MET A 1 83 ? -3.594 16.151 44.567 1.00 39.25 83 MET A O 1
ATOM 684 N N . GLN A 1 84 ? -2.458 18.034 44.998 1.00 54.31 84 GLN A N 1
ATOM 685 C CA . GLN A 1 84 ? -3.004 18.546 46.232 1.00 54.31 84 GLN A CA 1
ATOM 686 C C . GLN A 1 84 ? -4.037 19.605 45.805 1.00 54.31 84 GLN A C 1
ATOM 688 O O . GLN A 1 84 ? -4.831 19.416 44.895 1.00 54.31 84 GLN A O 1
ATOM 693 N N . CYS A 1 85 ? -4.027 20.774 46.387 1.00 42.00 85 CYS A N 1
ATOM 694 C CA . CYS A 1 85 ? -4.651 21.921 45.764 1.00 42.00 85 CYS A CA 1
ATOM 695 C C . CYS A 1 85 ? -4.189 22.089 44.291 1.00 42.00 85 CYS A C 1
ATOM 697 O O . CYS A 1 85 ? -3.013 22.341 44.059 1.00 42.00 85 CYS A O 1
ATOM 699 N N . GLY A 1 86 ? -5.116 21.940 43.333 1.00 50.94 86 GLY A N 1
ATOM 700 C CA . GLY A 1 86 ? -5.011 22.359 41.929 1.00 50.94 86 GLY A CA 1
ATOM 701 C C . GLY A 1 86 ? -3.937 21.693 41.057 1.00 50.94 86 GLY A C 1
ATOM 702 O O . GLY A 1 86 ? -2.932 21.184 41.522 1.00 50.94 86 GLY A O 1
ATOM 703 N N . ASN A 1 87 ? -4.150 21.793 39.748 1.00 38.66 87 ASN A N 1
ATOM 704 C CA . ASN A 1 87 ? -3.215 21.524 38.654 1.00 38.66 87 ASN A CA 1
ATOM 705 C C . ASN A 1 87 ? -3.435 20.220 37.867 1.00 38.66 87 ASN A C 1
ATOM 707 O O . ASN A 1 87 ? -3.347 19.090 38.351 1.00 38.66 87 ASN A O 1
ATOM 711 N N . ALA A 1 88 ? -3.739 20.460 36.594 1.00 51.28 88 ALA A N 1
ATOM 712 C CA . ALA A 1 88 ? -3.986 19.496 35.548 1.00 51.28 88 ALA A CA 1
ATOM 713 C C . ALA A 1 88 ? -2.653 18.935 35.048 1.00 51.28 88 ALA A C 1
ATOM 715 O O . ALA A 1 88 ? -1.789 19.672 34.576 1.00 51.28 88 ALA A O 1
ATOM 716 N N . ARG A 1 89 ? -2.501 17.612 35.112 1.00 41.28 89 ARG A N 1
ATOM 717 C CA . ARG A 1 89 ? -1.425 16.909 34.416 1.00 41.28 89 ARG A CA 1
ATOM 718 C C . ARG A 1 89 ? -1.987 16.353 33.119 1.00 41.28 89 ARG A C 1
ATOM 720 O O . ARG A 1 89 ? -2.717 15.368 33.113 1.00 41.28 89 ARG A O 1
ATOM 727 N N . VAL A 1 90 ? -1.649 17.048 32.041 1.00 47.06 90 VAL A N 1
ATOM 728 C CA . VAL A 1 90 ? -1.805 16.609 30.657 1.00 47.06 90 VAL A CA 1
ATOM 729 C C . VAL A 1 90 ? -0.981 15.334 30.473 1.00 47.06 90 VAL A C 1
ATOM 731 O O . VAL A 1 90 ? 0.224 15.326 30.717 1.00 47.06 90 VAL A O 1
ATOM 734 N N . SER A 1 91 ? -1.645 14.245 30.090 1.00 42.38 91 SER A N 1
ATOM 735 C CA . SER A 1 91 ? -1.006 12.968 29.790 1.00 42.38 91 SER A CA 1
ATOM 736 C C . SER A 1 91 ? -0.258 13.050 28.463 1.00 42.38 91 SER A C 1
ATOM 738 O O . SER A 1 91 ? -0.850 13.148 27.392 1.00 42.38 91 SER A O 1
ATOM 740 N N . THR A 1 92 ? 1.063 12.984 28.561 1.00 40.59 92 THR A N 1
ATOM 741 C CA . THR A 1 92 ? 2.007 12.744 27.474 1.00 40.59 92 THR A CA 1
ATOM 742 C C . THR A 1 92 ? 1.669 11.425 26.775 1.00 40.59 92 THR A C 1
ATOM 744 O O . THR A 1 92 ? 1.785 10.356 27.377 1.00 40.59 92 THR A O 1
ATOM 747 N N . VAL A 1 93 ? 1.263 11.473 25.503 1.00 48.47 93 VAL A N 1
ATOM 748 C CA . VAL A 1 93 ? 1.122 10.268 24.675 1.00 48.47 93 VAL A CA 1
ATOM 749 C C . VAL A 1 93 ? 2.510 9.881 24.166 1.00 48.47 93 VAL A C 1
ATOM 751 O O . VAL A 1 93 ? 2.986 10.358 23.142 1.00 48.47 93 VAL A O 1
ATOM 754 N N . MET A 1 94 ? 3.175 9.019 24.934 1.00 48.78 94 MET A N 1
ATOM 755 C CA . MET A 1 94 ? 4.204 8.112 24.421 1.00 48.78 94 MET A CA 1
ATOM 756 C C . MET A 1 94 ? 3.576 7.203 23.347 1.00 48.78 94 MET A C 1
ATOM 758 O O . MET A 1 94 ? 2.365 6.965 23.414 1.00 48.78 94 MET A O 1
ATOM 762 N N . PRO A 1 95 ? 4.344 6.652 22.384 1.00 47.34 95 PRO A N 1
ATOM 763 C CA . PRO A 1 95 ? 3.806 5.662 21.460 1.00 47.34 95 PRO A CA 1
ATOM 764 C C . PRO A 1 95 ? 3.252 4.515 22.297 1.00 47.34 95 PRO A C 1
ATOM 766 O O . PRO A 1 95 ? 3.978 3.865 23.048 1.00 47.34 95 PRO A O 1
ATOM 769 N N . ALA A 1 96 ? 1.937 4.362 22.217 1.00 54.41 96 ALA A N 1
ATOM 770 C CA . ALA A 1 96 ? 1.106 3.507 23.037 1.00 54.41 96 ALA A CA 1
ATOM 771 C C . ALA A 1 96 ? 1.434 2.026 22.837 1.00 54.41 96 ALA A C 1
ATOM 773 O O . ALA A 1 96 ? 0.645 1.281 22.263 1.00 54.41 96 ALA A O 1
ATOM 774 N N . GLN A 1 97 ? 2.590 1.567 23.297 1.00 53.66 97 GLN A N 1
ATOM 775 C CA . GLN A 1 97 ? 2.814 0.143 23.453 1.00 53.66 97 GLN A CA 1
ATOM 776 C C . GLN A 1 97 ? 2.006 -0.280 24.683 1.00 53.66 97 GLN A C 1
ATOM 778 O O . GLN A 1 97 ? 2.432 -0.110 25.820 1.00 53.66 97 GLN A O 1
ATOM 783 N N . ASN A 1 98 ? 0.782 -0.747 24.421 1.00 54.50 98 ASN A N 1
ATOM 784 C CA . ASN A 1 98 ? -0.204 -1.219 25.395 1.00 54.50 98 ASN A CA 1
ATOM 785 C C . ASN A 1 98 ? -0.693 -0.160 26.404 1.00 54.50 98 ASN A C 1
ATOM 787 O O . ASN A 1 98 ? -0.745 -0.422 27.606 1.00 54.50 98 ASN A O 1
ATOM 791 N N . LEU A 1 99 ? -1.112 1.023 25.930 1.00 63.41 99 LEU A N 1
ATOM 792 C CA . LEU A 1 99 ? -1.972 1.897 26.742 1.00 63.41 99 LEU A CA 1
ATOM 793 C C . LEU A 1 99 ? -3.283 1.145 27.021 1.00 63.41 99 LEU A C 1
ATOM 795 O O . LEU A 1 99 ? -4.086 0.930 26.115 1.00 63.41 99 LEU A O 1
ATOM 799 N N . ALA A 1 100 ? -3.477 0.704 28.264 1.00 67.50 100 ALA A N 1
ATOM 800 C CA . ALA A 1 100 ? -4.738 0.122 28.700 1.00 67.50 100 ALA A CA 1
ATOM 801 C C . ALA A 1 100 ? -5.828 1.199 28.625 1.00 67.50 100 ALA A C 1
ATOM 803 O O . ALA A 1 100 ? -5.727 2.244 29.268 1.00 67.50 100 ALA A O 1
ATOM 804 N N . ILE A 1 101 ? -6.852 0.950 27.814 1.00 78.19 101 ILE A N 1
ATOM 805 C CA . ILE A 1 101 ? -8.004 1.840 27.663 1.00 78.19 101 ILE A CA 1
ATOM 806 C C . ILE A 1 101 ? -9.076 1.384 28.653 1.00 78.19 101 ILE A C 1
ATOM 808 O O . ILE A 1 101 ? -9.435 0.206 28.678 1.00 78.19 101 ILE A O 1
ATOM 812 N N . ASP A 1 102 ? -9.590 2.310 29.466 1.00 80.75 102 ASP A N 1
ATOM 813 C CA . ASP A 1 102 ? -10.697 2.025 30.380 1.00 80.75 102 ASP A CA 1
ATOM 814 C C . ASP A 1 102 ? -11.992 1.790 29.593 1.00 80.75 102 ASP A C 1
ATOM 816 O O . ASP A 1 102 ? -12.399 2.613 28.766 1.00 80.75 102 ASP A O 1
ATOM 820 N N . SER A 1 103 ? -12.680 0.687 29.884 1.00 77.12 103 SER A N 1
ATOM 821 C CA . SER A 1 103 ? -13.933 0.344 29.220 1.00 77.12 103 SER A CA 1
ATOM 822 C C . SER A 1 103 ? -15.024 1.383 29.467 1.00 77.12 103 SER A C 1
ATOM 824 O O . SER A 1 103 ? -15.820 1.634 28.568 1.00 77.12 103 SER A O 1
ATOM 826 N N . ASN A 1 104 ? -15.057 2.034 30.637 1.00 78.88 104 ASN A N 1
ATOM 827 C CA . ASN A 1 104 ? -16.097 3.033 30.910 1.00 78.88 104 ASN A CA 1
ATOM 828 C C . ASN A 1 104 ? -15.929 4.273 30.028 1.00 78.88 104 ASN A C 1
ATOM 830 O O . ASN A 1 104 ? -16.917 4.843 29.573 1.00 78.88 104 ASN A O 1
ATOM 834 N N . SER A 1 105 ? -14.683 4.652 29.730 1.00 79.56 105 SER A N 1
ATOM 835 C CA . SER A 1 105 ? -14.398 5.738 28.788 1.00 79.56 105 SER A CA 1
ATOM 836 C C . SER A 1 105 ? -14.826 5.390 27.356 1.00 79.56 105 SER A C 1
ATOM 838 O O . SER A 1 105 ? -15.317 6.252 26.628 1.00 79.56 105 SER A O 1
ATOM 840 N N . LEU A 1 106 ? -14.718 4.113 26.972 1.00 81.12 106 LEU A N 1
ATOM 841 C CA . LEU A 1 106 ? -15.063 3.630 25.637 1.00 81.12 106 LEU A CA 1
ATOM 842 C C . LEU A 1 106 ? -16.582 3.597 25.389 1.00 81.12 106 LEU A C 1
ATOM 844 O O . LEU A 1 106 ? -17.033 3.927 24.295 1.00 81.12 106 LEU A O 1
ATOM 848 N N . PHE A 1 107 ? -17.373 3.240 26.406 1.00 83.19 107 PHE A N 1
ATOM 849 C CA . PHE A 1 107 ? -18.840 3.168 26.329 1.00 83.19 107 PHE A CA 1
ATOM 850 C C . PHE A 1 107 ? -19.550 4.393 26.922 1.00 83.19 107 PHE A C 1
ATOM 852 O O . PHE A 1 107 ? -20.756 4.351 27.154 1.00 83.19 107 PHE A O 1
ATOM 859 N N . ALA A 1 108 ? -18.830 5.500 27.143 1.00 72.38 108 ALA A N 1
ATOM 860 C CA . ALA A 1 108 ? -19.338 6.680 27.851 1.00 72.38 108 ALA A CA 1
ATOM 861 C C . ALA A 1 108 ? -20.652 7.243 27.277 1.00 72.38 108 ALA A C 1
ATOM 863 O O . ALA A 1 108 ? -21.458 7.804 28.013 1.00 72.38 108 ALA A O 1
ATOM 864 N N . HIS A 1 109 ? -20.872 7.080 25.970 1.00 74.75 109 HIS A N 1
ATOM 865 C CA . HIS A 1 109 ? -22.067 7.579 25.286 1.00 74.75 109 HIS A CA 1
ATOM 866 C C . HIS A 1 109 ? -23.012 6.463 24.831 1.00 74.75 109 HIS A C 1
ATOM 868 O O . HIS A 1 109 ? -24.216 6.681 24.774 1.00 74.75 109 HIS A O 1
ATOM 874 N N . ASN A 1 110 ? -22.487 5.277 24.514 1.00 76.25 110 ASN A N 1
ATOM 875 C CA . ASN A 1 110 ? -23.240 4.152 23.965 1.00 76.25 110 ASN A CA 1
ATOM 876 C C . ASN A 1 110 ? -22.621 2.838 24.438 1.00 76.25 110 ASN A C 1
ATOM 878 O O . ASN A 1 110 ? -21.405 2.716 24.448 1.00 76.25 110 ASN A O 1
ATOM 882 N N . ASN A 1 111 ? -23.439 1.810 24.686 1.00 83.81 111 ASN A N 1
ATOM 883 C CA . ASN A 1 111 ? -22.981 0.448 25.027 1.00 83.81 111 ASN A CA 1
ATOM 884 C C . ASN A 1 111 ? -22.398 -0.331 23.827 1.00 83.81 111 ASN A C 1
ATOM 886 O O . ASN A 1 111 ? -22.196 -1.547 23.897 1.00 83.81 111 ASN A O 1
ATOM 890 N N . VAL A 1 112 ? -22.196 0.355 22.700 1.00 86.00 112 VAL A N 1
ATOM 891 C CA . VAL A 1 112 ? -21.788 -0.200 21.412 1.00 86.00 112 VAL A CA 1
ATOM 892 C C . VAL A 1 112 ? -20.816 0.768 20.745 1.00 86.00 112 VAL A C 1
ATOM 894 O O . VAL A 1 112 ? -21.116 1.954 20.611 1.00 86.00 112 VAL A O 1
ATOM 897 N N . VAL A 1 113 ? -19.676 0.244 20.305 1.00 87.88 113 VAL A N 1
ATOM 898 C CA . VAL A 1 113 ? -18.601 0.980 19.636 1.00 87.88 113 VAL A CA 1
ATOM 899 C C . VAL A 1 113 ? -18.227 0.246 18.353 1.00 87.88 113 VAL A C 1
ATOM 901 O O . VAL A 1 113 ? -18.102 -0.979 18.345 1.00 87.88 113 VAL A O 1
ATOM 904 N N . TYR A 1 114 ? -18.043 0.997 17.270 1.00 88.38 114 TYR A N 1
ATOM 905 C CA . TYR A 1 114 ? -17.560 0.467 15.998 1.00 88.38 114 TYR A CA 1
ATOM 906 C C . TYR A 1 114 ? -16.053 0.683 15.894 1.00 88.38 114 TYR A C 1
ATOM 908 O O . TYR A 1 114 ? -15.562 1.794 16.083 1.00 88.38 114 TYR A O 1
ATOM 916 N N . ILE A 1 115 ? -15.327 -0.384 15.587 1.00 89.69 115 ILE A N 1
ATOM 917 C CA . ILE A 1 115 ? -13.878 -0.395 15.427 1.00 89.69 115 ILE A CA 1
ATOM 918 C C . ILE A 1 115 ? -13.585 -0.698 13.965 1.00 89.69 115 ILE A C 1
ATOM 920 O O . ILE A 1 115 ? -13.879 -1.789 13.482 1.00 89.69 115 ILE A O 1
ATOM 924 N N . GLN A 1 116 ? -12.991 0.258 13.258 1.00 89.75 116 GLN A N 1
ATOM 925 C CA . GLN A 1 116 ? -12.557 0.039 11.886 1.00 89.75 116 GLN A CA 1
ATOM 926 C C . GLN A 1 116 ? -11.130 -0.509 11.879 1.00 89.75 116 GLN A C 1
ATOM 928 O O . GLN A 1 116 ? -10.208 0.124 12.393 1.00 89.75 116 GLN A O 1
ATOM 933 N N . HIS A 1 117 ? -10.943 -1.689 11.296 1.00 86.94 117 HIS A N 1
ATOM 934 C CA . HIS A 1 117 ? -9.648 -2.354 11.231 1.00 86.94 117 HIS A CA 1
ATOM 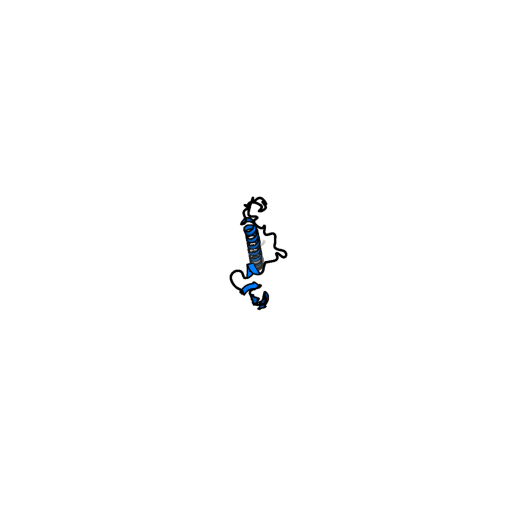935 C C . HIS A 1 117 ? -9.463 -3.016 9.865 1.00 86.94 117 HIS A C 1
ATOM 937 O O . HIS A 1 117 ? -10.273 -3.841 9.457 1.00 86.94 117 HIS A O 1
ATOM 943 N N . HIS A 1 118 ? -8.413 -2.621 9.137 1.00 86.44 118 HIS A N 1
ATOM 944 C CA . HIS A 1 118 ? -8.110 -3.106 7.779 1.00 86.44 118 HIS A CA 1
ATOM 945 C C . HIS A 1 118 ? -9.292 -3.046 6.787 1.00 86.44 118 HIS A C 1
ATOM 947 O O . HIS A 1 118 ? -9.431 -3.905 5.924 1.00 86.44 118 HIS A O 1
ATOM 953 N N . GLY A 1 119 ? -10.138 -2.015 6.894 1.00 88.94 119 GLY A N 1
ATOM 954 C CA . GLY A 1 119 ? -11.309 -1.837 6.024 1.00 88.94 119 GLY A CA 1
ATOM 955 C C . GLY A 1 119 ? -12.544 -2.637 6.448 1.00 88.94 119 GLY A C 1
ATOM 956 O O . GLY A 1 119 ? -13.602 -2.470 5.849 1.00 88.94 119 GLY A O 1
ATOM 957 N N . GLU A 1 120 ? -12.442 -3.444 7.503 1.00 88.38 120 GLU A N 1
ATOM 958 C CA . GLU A 1 120 ? -13.563 -4.157 8.109 1.00 88.38 120 GLU A CA 1
ATOM 959 C C . GLU A 1 120 ? -14.059 -3.423 9.361 1.00 88.38 120 GLU A C 1
ATOM 961 O O . GLU A 1 120 ? -13.291 -2.755 10.060 1.00 88.38 120 GLU A O 1
ATOM 966 N N . CYS A 1 121 ? -15.355 -3.545 9.645 1.00 89.75 121 CYS A N 1
ATOM 967 C CA . CYS A 1 121 ? -15.993 -2.908 10.791 1.00 89.75 121 CYS A CA 1
ATOM 968 C C . CYS A 1 121 ? -16.316 -3.959 11.845 1.00 89.75 121 CYS A C 1
ATOM 970 O O . CYS A 1 121 ? -17.197 -4.784 11.646 1.00 89.75 121 CYS A O 1
ATOM 972 N N . TYR A 1 122 ? -15.642 -3.888 12.984 1.00 93.12 122 TYR A N 1
ATOM 973 C CA . TYR A 1 122 ? -15.904 -4.738 14.132 1.00 93.12 122 TYR A CA 1
ATOM 974 C C . TYR A 1 122 ? -16.810 -4.011 15.123 1.00 93.12 122 TYR A C 1
ATOM 976 O O . TYR A 1 122 ? -16.608 -2.842 15.446 1.00 93.12 122 TYR A O 1
ATOM 984 N N . LEU A 1 123 ? -17.808 -4.714 15.636 1.00 90.88 123 LEU A N 1
ATOM 985 C CA . LEU A 1 123 ? -18.728 -4.233 16.651 1.00 90.88 123 LEU A CA 1
ATOM 986 C C . LEU A 1 123 ? -18.258 -4.693 18.030 1.00 90.88 123 LEU A C 1
ATOM 988 O O . LEU A 1 123 ? -18.330 -5.880 18.350 1.00 90.88 123 LEU A O 1
ATOM 992 N N . LEU A 1 124 ? -17.836 -3.762 18.876 1.00 91.94 124 LEU A N 1
ATOM 993 C CA . LEU A 1 124 ? -17.571 -4.031 20.282 1.00 91.94 124 LEU A CA 1
ATOM 994 C C . LEU A 1 124 ? -18.787 -3.599 21.109 1.00 91.94 124 LEU A C 1
ATOM 996 O O . LEU A 1 124 ? -19.150 -2.425 21.119 1.00 91.94 124 LEU A O 1
ATOM 1000 N N . ARG A 1 125 ? -19.433 -4.540 21.804 1.00 92.12 125 ARG A N 1
ATOM 1001 C CA . ARG A 1 125 ? -20.591 -4.261 22.671 1.00 92.12 125 ARG A CA 1
ATOM 1002 C C . ARG A 1 125 ? -20.356 -4.698 24.109 1.00 92.12 125 ARG A C 1
ATOM 1004 O O . ARG A 1 125 ? -19.752 -5.746 24.346 1.00 92.12 125 ARG A O 1
ATOM 1011 N N . GLN A 1 126 ? -20.909 -3.948 25.055 1.00 90.56 126 GLN A N 1
ATOM 1012 C CA . GLN A 1 126 ? -20.968 -4.333 26.462 1.00 90.56 126 GLN A CA 1
ATOM 1013 C C . GLN A 1 126 ? -22.290 -5.055 26.762 1.00 90.56 126 GLN A C 1
ATOM 1015 O O . GLN A 1 126 ? -23.375 -4.583 26.419 1.00 90.56 126 GLN A O 1
ATOM 1020 N N . THR A 1 127 ? -22.224 -6.232 27.385 1.00 88.69 127 THR A N 1
ATOM 1021 C CA . THR A 1 127 ? -23.413 -6.966 27.839 1.00 88.69 127 THR A CA 1
ATOM 1022 C C . THR A 1 127 ? -23.928 -6.415 29.166 1.00 88.69 127 THR A C 1
ATOM 1024 O O . THR A 1 127 ? -23.184 -5.818 29.938 1.00 88.69 127 THR A O 1
ATOM 1027 N N . ARG A 1 128 ? -25.188 -6.721 29.512 1.00 84.19 128 ARG A N 1
ATOM 1028 C CA . ARG A 1 128 ? -25.759 -6.407 30.841 1.00 84.19 128 ARG A CA 1
ATOM 1029 C C . ARG A 1 128 ? -24.989 -7.045 32.005 1.00 84.19 128 ARG A C 1
ATOM 1031 O O . ARG A 1 128 ? -25.083 -6.574 33.127 1.00 84.19 128 ARG A O 1
ATOM 1038 N N . SER A 1 129 ? -24.236 -8.112 31.732 1.00 84.50 129 SER A N 1
ATOM 1039 C CA . SER A 1 129 ? -23.341 -8.770 32.690 1.00 84.50 129 SER A CA 1
ATOM 1040 C C . SER A 1 129 ? -21.954 -8.121 32.791 1.00 84.50 129 SER A C 1
ATOM 1042 O O . SER A 1 129 ? -21.095 -8.658 33.483 1.00 84.50 129 SER A O 1
ATOM 1044 N N . GLY A 1 130 ? -21.713 -7.007 32.091 1.00 81.50 130 GLY A N 1
ATOM 1045 C CA . GLY A 1 130 ? -20.445 -6.274 32.107 1.00 81.50 130 GLY A CA 1
ATOM 1046 C C . GLY A 1 130 ? -19.345 -6.877 31.229 1.00 81.50 130 GLY A C 1
ATOM 1047 O O . GLY A 1 130 ? -18.209 -6.417 31.282 1.00 81.50 130 GLY A O 1
ATOM 1048 N N . LYS A 1 131 ? -19.651 -7.894 30.412 1.00 88.12 131 LYS A N 1
ATOM 1049 C CA . LYS A 1 131 ? -18.679 -8.517 29.501 1.00 88.12 131 LYS A CA 1
ATOM 1050 C C . LYS A 1 131 ? -18.601 -7.749 28.188 1.00 88.12 131 LYS A C 1
ATOM 1052 O O . LYS A 1 131 ? -19.612 -7.253 27.695 1.00 88.12 131 LYS A O 1
ATOM 1057 N N . LEU A 1 132 ? -17.414 -7.715 27.593 1.00 89.81 132 LEU A N 1
ATOM 1058 C CA . LEU A 1 132 ? -17.196 -7.139 26.270 1.00 89.81 132 LEU A CA 1
ATOM 1059 C C . LEU A 1 132 ? -17.231 -8.242 25.215 1.00 89.81 132 LEU A C 1
ATOM 1061 O O . LEU A 1 132 ? -16.537 -9.249 25.343 1.00 89.81 132 LEU A O 1
ATOM 1065 N N . ILE A 1 133 ? -18.061 -8.061 24.190 1.00 90.38 133 ILE A N 1
ATOM 1066 C CA . ILE A 1 133 ? -18.175 -8.982 23.059 1.00 90.38 133 ILE A CA 1
ATOM 1067 C C . ILE A 1 133 ? -17.779 -8.237 21.795 1.00 90.38 133 ILE A C 1
ATOM 1069 O O . ILE A 1 133 ? -18.409 -7.239 21.444 1.00 90.38 133 ILE A O 1
ATOM 1073 N N . LEU A 1 134 ? -16.776 -8.764 21.098 1.00 91.88 134 LEU A N 1
ATOM 1074 C CA . LEU A 1 134 ? -16.394 -8.325 19.763 1.00 91.88 134 LEU A CA 1
ATOM 1075 C C . LEU A 1 134 ? -17.120 -9.187 18.723 1.00 91.88 134 LEU A C 1
ATOM 1077 O O . LEU A 1 134 ? -17.108 -10.413 18.810 1.00 91.88 134 LEU A O 1
ATOM 1081 N N . THR A 1 135 ? -17.783 -8.551 17.765 1.00 91.44 135 THR A N 1
ATOM 1082 C CA . THR A 1 135 ? -18.434 -9.189 16.611 1.00 91.44 135 THR A CA 1
ATOM 1083 C C . THR A 1 135 ? -17.854 -8.586 15.333 1.00 91.44 135 THR A C 1
ATOM 1085 O O . THR A 1 135 ? -17.471 -7.420 15.342 1.00 91.44 135 THR A O 1
ATOM 1088 N N . LYS A 1 136 ? -17.747 -9.381 14.272 1.00 87.75 136 LYS A N 1
ATOM 1089 C CA . LYS A 1 136 ? -17.328 -8.936 12.940 1.00 87.75 136 LYS A CA 1
ATOM 1090 C C . LYS A 1 136 ? -18.548 -8.619 12.081 1.00 87.75 136 LYS A C 1
ATOM 1092 O O . LYS A 1 136 ? -19.579 -9.294 12.298 1.00 87.75 136 LYS A O 1
#

Foldseek 3Di:
DDDDDDPDDPPPDDPPPVVVVVVVVVVVVVVVVVVVVVVVVVVVVVVCVVVVVVVVVVVVVVVVVVVVVVVPPDDDPDDDDDPPPDDDDDDDDDPCPPPPDDPCVQCVPHQWDWDQDPNDTWIWGADPVRDIDIDD

Secondary structure (DSSP, 8-state):
-------------SSSHHHHHHHHHHHHHHHHHHHHHHHHHHHHHHHHHHHHHHHHHHHHHHHHHHHHHHTS----------SSSS----------SS-PPPHHHHTSS-SEEEEEETTEEEEEEE-TTS-EEEE-

Sequence (136 aa):
MCCARLARNPCKRGRATQQSWSEQIARLFAHCALKIVECVFDAWIQFYFEFAFYLIMYIIRIILISICDRVMPDSVKIQTHAMQCGNARVSTVMPAQNLAIDSNSLFAHNNVVYIQHHGECYLLRQTRSGKLILTK

Radius of gyration: 43.09 Å; chains: 1; bounding box: 85×33×139 Å

pLDDT: mean 70.38, std 17.92, range [37.97, 95.19]